Protein AF-A0A961YQV3-F1 (afdb_monomer_lite)

Foldseek 3Di:
DKDKDKAFDPDQCNCVVVVDLVNFFAKIKIWIDDPNHTDDIDTDRTDHGDDDDPPDDPDDQFDADDDPDVVVDDPRRGHPDDDPDDDDDDPDDDDDPVVVVLVVVCVVCVVVVNQQPRADPVRHGDPDDDDDDD

Secondary structure (DSSP, 8-state):
-EEEEEEESS-GGGGGGGT--TTTTEEEEEEEEETTEEEEEEEEEE---S---TT----SSEE-S--S-TTT--SSEE--S----------PPPPPHHHHHHHHHHHHHHHTT-GGGPBPTTS-B---PPPPP-

Sequence (134 aa):
TLVFDFKYDGLGTGTLAYNNFSGLGQGGTGTLTVDGKVVATQKMERTMPMILQWDESFDIGSDTLTGVNDADYMPPFALTAKLDKLTLKVDRPQLGADDIKKLKDAQAAAMDGAAGAATAVDGQPIRVVQPGPQ

Radius of gyration: 22.12 Å; chains: 1; bounding box: 48×35×49 Å

pLDDT: mean 80.98, std 15.85, range [36.03, 98.19]

Structure (mmCIF, N/CA/C/O backbone):
data_AF-A0A961YQV3-F1
#
_entry.id   AF-A0A961YQV3-F1
#
loop_
_atom_site.group_PDB
_atom_site.id
_atom_site.type_symbol
_atom_site.label_atom_id
_atom_site.label_alt_id
_atom_site.label_comp_id
_atom_site.label_asym_id
_atom_site.label_entity_id
_atom_site.label_seq_id
_atom_site.pdbx_PDB_ins_code
_atom_site.Cartn_x
_atom_site.Cartn_y
_atom_site.Cartn_z
_atom_site.occupancy
_atom_site.B_iso_or_equiv
_atom_site.auth_seq_id
_atom_site.auth_comp_id
_atom_site.auth_asym_id
_atom_site.auth_atom_id
_atom_site.pdbx_PDB_model_num
ATOM 1 N N . THR A 1 1 ? -3.540 -7.715 16.649 1.00 86.06 1 THR A N 1
ATOM 2 C CA . THR A 1 1 ? -2.936 -7.960 15.325 1.00 86.06 1 THR A CA 1
ATOM 3 C C . THR A 1 1 ? -3.889 -7.534 14.234 1.00 86.06 1 THR A C 1
ATOM 5 O O . THR A 1 1 ? -5.042 -7.948 14.260 1.00 86.06 1 THR A O 1
ATOM 8 N N . LEU A 1 2 ? -3.412 -6.722 13.292 1.00 89.94 2 LEU A N 1
ATOM 9 C CA . LEU A 1 2 ? -4.138 -6.378 12.069 1.00 89.94 2 LEU A CA 1
ATOM 10 C C . LEU A 1 2 ? -3.622 -7.255 10.925 1.00 89.94 2 LEU A C 1
ATOM 12 O O . LEU A 1 2 ? -2.411 -7.430 10.798 1.00 89.94 2 LEU A O 1
ATOM 16 N N . VAL A 1 3 ? -4.526 -7.802 10.116 1.00 92.88 3 VAL A N 1
ATOM 17 C CA . VAL A 1 3 ? -4.195 -8.536 8.885 1.00 92.88 3 VAL A CA 1
ATOM 18 C C . VAL A 1 3 ? -5.065 -7.991 7.764 1.00 92.88 3 VAL A C 1
ATOM 20 O O . VAL A 1 3 ? -6.282 -7.900 7.923 1.00 92.88 3 VAL A O 1
ATOM 23 N N . PHE A 1 4 ? -4.441 -7.630 6.645 1.00 93.50 4 PHE A N 1
ATOM 24 C CA . PHE A 1 4 ? -5.141 -7.241 5.429 1.00 93.50 4 PHE A CA 1
ATOM 25 C C . PHE A 1 4 ? -4.771 -8.203 4.303 1.00 93.50 4 PHE A C 1
ATOM 27 O O . PHE A 1 4 ? -3.657 -8.161 3.784 1.00 93.50 4 PHE A O 1
ATOM 34 N N . ASP A 1 5 ? -5.713 -9.072 3.946 1.00 95.75 5 ASP A N 1
ATOM 35 C CA . ASP A 1 5 ? -5.562 -10.022 2.849 1.00 95.75 5 ASP A CA 1
ATOM 36 C C . ASP A 1 5 ? -6.182 -9.437 1.584 1.00 95.75 5 ASP A C 1
ATOM 38 O O . ASP A 1 5 ? -7.361 -9.076 1.571 1.00 95.75 5 ASP A O 1
ATOM 42 N N . PHE A 1 6 ? -5.407 -9.372 0.503 1.00 94.94 6 PHE A N 1
ATOM 43 C CA . PHE A 1 6 ? -5.887 -8.884 -0.785 1.00 94.94 6 PHE A CA 1
ATOM 44 C C . PHE A 1 6 ? -5.786 -9.970 -1.855 1.00 94.94 6 PHE A C 1
ATOM 46 O O . PHE A 1 6 ? -4.695 -10.394 -2.237 1.00 94.94 6 PHE A O 1
ATOM 53 N N . LYS A 1 7 ? -6.938 -10.407 -2.371 1.00 95.94 7 LYS A N 1
ATOM 54 C CA . LYS A 1 7 ? -7.018 -11.332 -3.503 1.00 95.94 7 LYS A CA 1
ATOM 55 C C . LYS A 1 7 ? -7.152 -10.539 -4.800 1.00 95.94 7 LYS A C 1
ATOM 57 O O . LYS A 1 7 ? -8.236 -10.045 -5.103 1.00 95.94 7 LYS A O 1
ATOM 62 N N . TYR A 1 8 ? -6.055 -10.446 -5.544 1.00 94.81 8 TYR A N 1
ATOM 63 C CA . TYR A 1 8 ? -5.990 -9.790 -6.851 1.00 94.81 8 TYR A CA 1
ATOM 64 C C . TYR A 1 8 ? -6.756 -10.581 -7.922 1.00 94.81 8 TYR A C 1
ATOM 66 O O . TYR A 1 8 ? -6.713 -11.815 -7.932 1.00 94.81 8 TYR A O 1
ATOM 74 N N . ASP A 1 9 ? -7.425 -9.885 -8.837 1.00 95.00 9 ASP A N 1
ATOM 75 C CA . ASP A 1 9 ? -8.059 -10.507 -9.995 1.00 95.00 9 ASP A CA 1
ATOM 76 C C . ASP A 1 9 ? -7.062 -10.641 -11.154 1.00 95.00 9 ASP A C 1
ATOM 78 O O . ASP A 1 9 ? -6.494 -9.667 -11.645 1.00 95.00 9 ASP A O 1
ATOM 82 N N . GLY A 1 10 ? -6.876 -11.861 -11.653 1.00 91.94 10 GLY A N 1
ATOM 83 C CA . GLY A 1 10 ? -5.988 -12.120 -12.786 1.00 91.94 10 GLY A CA 1
ATOM 84 C C . GLY A 1 10 ? -4.513 -12.237 -12.394 1.00 91.94 10 GLY A C 1
ATOM 85 O O . GLY A 1 10 ? -4.173 -12.552 -11.258 1.00 91.94 10 GLY A O 1
ATOM 86 N N . LEU A 1 11 ? -3.628 -12.063 -13.379 1.00 93.00 11 LEU A N 1
ATOM 87 C CA . LEU A 1 11 ? -2.200 -12.392 -13.251 1.00 93.00 11 LEU A CA 1
ATOM 88 C C . LEU A 1 11 ? -1.317 -11.211 -12.817 1.00 93.00 11 LEU A C 1
ATOM 90 O O . LEU A 1 11 ? -0.111 -11.395 -12.648 1.00 93.00 11 LEU A O 1
ATOM 94 N N . GLY A 1 12 ? -1.880 -10.010 -12.651 1.00 91.25 12 GLY A N 1
ATOM 95 C CA . GLY A 1 12 ? -1.124 -8.825 -12.241 1.00 91.25 12 GLY A CA 1
ATOM 96 C C . GLY A 1 12 ? 0.062 -8.540 -13.165 1.00 91.25 12 GLY A C 1
ATOM 97 O O . GLY A 1 12 ? -0.034 -8.634 -14.390 1.00 91.25 12 GLY A O 1
ATOM 98 N N . THR A 1 13 ? 1.221 -8.268 -12.567 1.00 90.56 13 THR A N 1
ATOM 99 C CA . THR A 1 13 ? 2.493 -8.064 -13.281 1.00 90.56 13 THR A CA 1
ATOM 100 C C . THR A 1 13 ? 2.972 -9.295 -14.053 1.00 90.56 13 THR A C 1
ATOM 102 O O . THR A 1 13 ? 3.807 -9.159 -14.944 1.00 90.56 13 THR A O 1
ATOM 105 N N . GLY A 1 14 ? 2.420 -10.485 -13.793 1.00 89.94 14 GLY A N 1
ATOM 106 C CA . GLY A 1 14 ? 2.737 -11.704 -14.537 1.00 89.94 14 GLY A CA 1
ATOM 107 C C . GLY A 1 14 ? 2.410 -11.610 -16.030 1.00 89.94 14 GLY A C 1
ATOM 108 O O . GLY A 1 14 ? 3.057 -12.273 -16.838 1.00 89.94 14 GLY A O 1
ATOM 109 N N . THR A 1 15 ? 1.472 -10.743 -16.438 1.00 92.50 15 THR A N 1
ATOM 110 C CA . THR A 1 15 ? 1.178 -10.533 -17.867 1.00 92.50 15 THR A CA 1
ATOM 111 C C . THR A 1 15 ? 2.317 -9.830 -18.612 1.00 92.50 15 THR A C 1
ATOM 113 O O . THR A 1 15 ? 2.432 -9.984 -19.830 1.00 92.50 15 THR A O 1
ATOM 116 N N . LEU A 1 16 ? 3.204 -9.119 -17.902 1.00 91.31 16 LEU A N 1
ATOM 117 C CA . LEU A 1 16 ? 4.334 -8.400 -18.501 1.00 91.31 16 LEU A CA 1
ATOM 118 C C . LEU A 1 16 ? 5.357 -9.342 -19.141 1.00 91.31 16 LEU A C 1
ATOM 120 O O . LEU A 1 16 ? 5.965 -8.979 -20.144 1.00 91.31 16 LEU A O 1
ATOM 124 N N . ALA A 1 17 ? 5.480 -10.578 -18.643 1.00 92.88 17 ALA A N 1
ATOM 125 C CA . ALA A 1 17 ? 6.314 -11.611 -19.263 1.00 92.88 17 ALA A CA 1
ATOM 126 C C . ALA A 1 17 ? 5.885 -11.944 -20.708 1.00 92.88 17 ALA A C 1
ATOM 128 O O . ALA A 1 17 ? 6.670 -12.490 -21.479 1.00 92.88 17 ALA A O 1
ATOM 129 N N . TYR A 1 18 ? 4.652 -11.589 -21.081 1.00 93.69 18 TYR A N 1
ATOM 130 C CA . TYR A 1 18 ? 4.063 -11.818 -22.398 1.00 93.69 18 TYR A CA 1
ATOM 131 C C . TYR A 1 18 ? 3.866 -10.521 -23.198 1.00 93.69 18 TYR A C 1
ATOM 133 O O . TYR A 1 18 ? 3.056 -10.499 -24.121 1.00 93.69 18 TYR A O 1
ATOM 141 N N . ASN A 1 19 ? 4.562 -9.431 -22.841 1.00 90.69 19 ASN A N 1
ATOM 142 C CA . ASN A 1 19 ? 4.361 -8.094 -23.423 1.00 90.69 19 ASN A CA 1
ATOM 143 C C . ASN A 1 19 ? 2.892 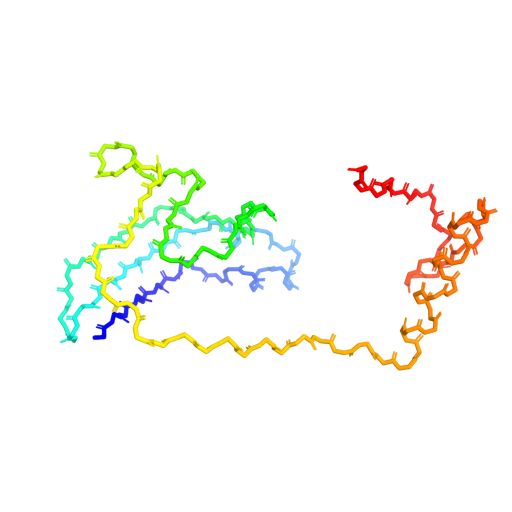-7.626 -23.377 1.00 90.69 19 ASN A C 1
ATOM 145 O O . ASN A 1 19 ? 2.422 -6.918 -24.267 1.00 90.69 19 ASN A O 1
ATOM 149 N N . ASN A 1 20 ? 2.153 -8.033 -22.342 1.00 88.00 20 ASN A N 1
ATOM 150 C CA . ASN A 1 20 ? 0.747 -7.702 -22.170 1.00 88.00 20 ASN A CA 1
ATOM 151 C C . ASN A 1 20 ? 0.540 -6.916 -20.867 1.00 88.00 20 ASN A C 1
ATOM 153 O O . ASN A 1 20 ? 0.876 -7.385 -19.782 1.00 88.00 20 ASN A O 1
ATOM 157 N N . PHE A 1 21 ? -0.059 -5.732 -20.965 1.00 91.56 21 PHE A N 1
ATOM 158 C CA . PHE A 1 21 ? -0.329 -4.849 -19.825 1.00 91.56 21 PHE A CA 1
ATOM 159 C C . PHE A 1 21 ? -1.726 -5.042 -19.219 1.00 91.56 21 PHE A C 1
ATOM 161 O O . PHE A 1 21 ? -2.046 -4.407 -18.219 1.00 91.56 21 PHE A O 1
ATOM 168 N N . SER A 1 22 ? -2.559 -5.924 -19.783 1.00 93.38 22 SER A N 1
ATOM 169 C CA . SER A 1 22 ? -3.955 -6.098 -19.361 1.00 93.38 22 SER A CA 1
ATOM 170 C C . SER A 1 22 ? -4.112 -6.573 -17.916 1.00 93.38 22 SER A C 1
ATOM 172 O O . SER A 1 22 ? -5.190 -6.427 -17.351 1.00 93.38 22 SER A O 1
ATOM 174 N N . GLY A 1 23 ? -3.075 -7.176 -17.327 1.00 91.94 23 GLY A N 1
ATOM 175 C CA . GLY A 1 23 ? -3.088 -7.624 -15.938 1.00 91.94 23 GLY A CA 1
ATOM 176 C C . GLY A 1 23 ? -2.890 -6.505 -14.918 1.00 91.94 23 GLY A C 1
ATOM 177 O O . GLY A 1 23 ? -3.180 -6.723 -13.750 1.00 91.94 23 GLY A O 1
ATOM 178 N N . LEU A 1 24 ? -2.417 -5.324 -15.325 1.00 93.50 24 LEU A N 1
ATOM 179 C CA . LEU A 1 24 ? -2.151 -4.222 -14.402 1.00 93.50 24 LEU A CA 1
ATOM 180 C C . LEU A 1 24 ? -3.434 -3.464 -14.049 1.00 93.50 24 LEU A C 1
ATOM 182 O O . LEU A 1 24 ? -4.263 -3.186 -14.913 1.00 93.50 24 LEU A O 1
ATOM 186 N N . GLY A 1 25 ? -3.575 -3.072 -12.781 1.00 91.94 25 GLY A N 1
ATOM 187 C CA . GLY A 1 25 ? -4.704 -2.262 -12.302 1.00 91.94 25 GLY A CA 1
ATOM 188 C C . GLY A 1 25 ? -6.062 -2.975 -12.282 1.00 91.94 25 GLY A C 1
ATOM 189 O O . GLY A 1 25 ? -7.085 -2.322 -12.066 1.00 91.94 25 GLY A O 1
ATOM 190 N N . GLN A 1 26 ? -6.086 -4.292 -12.509 1.00 94.69 26 GLN A N 1
ATOM 191 C CA . GLN A 1 26 ? -7.267 -5.130 -12.306 1.00 94.69 26 GLN A CA 1
ATOM 192 C C . GLN A 1 26 ? -7.753 -5.045 -10.859 1.00 94.69 26 GLN A C 1
ATOM 194 O O . GLN A 1 26 ? -7.003 -4.678 -9.957 1.00 94.69 26 GLN A O 1
ATOM 199 N N . GLY A 1 27 ? -9.030 -5.350 -10.658 1.00 96.50 27 GLY A N 1
ATOM 200 C CA . GLY A 1 27 ? -9.660 -5.324 -9.348 1.00 96.50 27 GLY A CA 1
ATOM 201 C C . GLY A 1 27 ? -9.149 -6.401 -8.394 1.00 96.50 27 GLY A C 1
ATOM 202 O O . GLY A 1 27 ? -8.195 -7.139 -8.645 1.00 96.50 27 GLY A O 1
ATOM 203 N N . GLY A 1 28 ? -9.818 -6.497 -7.256 1.00 96.50 28 GLY A N 1
ATOM 204 C CA . GLY A 1 28 ? -9.568 -7.540 -6.277 1.00 96.50 28 GLY A CA 1
ATOM 205 C C . GLY A 1 28 ? -10.471 -7.397 -5.066 1.00 96.50 28 GLY A C 1
ATOM 206 O O . GLY A 1 28 ? -11.246 -6.447 -4.951 1.00 96.50 28 GLY A O 1
ATOM 207 N N . THR A 1 29 ? -10.396 -8.363 -4.161 1.00 98.19 29 THR A N 1
ATOM 208 C CA . THR A 1 29 ? -11.166 -8.346 -2.914 1.00 98.19 29 THR A CA 1
ATOM 209 C C . THR A 1 29 ? -10.218 -8.238 -1.732 1.00 98.19 29 THR A C 1
ATOM 211 O O . THR A 1 29 ? -9.391 -9.126 -1.522 1.00 98.19 29 THR A O 1
ATOM 214 N N . GLY A 1 30 ? -10.360 -7.163 -0.956 1.00 96.88 30 GLY A N 1
ATOM 215 C CA . GLY A 1 30 ? -9.641 -6.952 0.298 1.00 96.88 30 GLY A CA 1
ATOM 216 C C . GLY A 1 30 ? -10.461 -7.420 1.497 1.00 96.88 30 GLY A C 1
ATOM 217 O O . GLY A 1 30 ? -11.674 -7.206 1.534 1.00 96.88 30 GLY A O 1
ATOM 218 N N . THR A 1 31 ? -9.814 -8.045 2.478 1.00 97.88 31 THR A N 1
ATOM 219 C CA . THR A 1 31 ? -10.411 -8.422 3.767 1.00 97.88 31 THR A CA 1
ATOM 220 C C . THR A 1 31 ? -9.536 -7.927 4.909 1.00 97.88 31 THR A C 1
ATOM 222 O O . THR A 1 31 ? -8.365 -8.285 4.995 1.00 97.88 31 THR A O 1
ATOM 225 N N . LEU A 1 32 ? -10.118 -7.119 5.797 1.00 96.94 32 LEU A N 1
ATOM 226 C CA . LEU A 1 32 ? -9.475 -6.636 7.012 1.00 96.94 32 LEU A CA 1
ATOM 227 C C . LEU A 1 32 ? -9.906 -7.487 8.209 1.00 96.94 32 LEU A C 1
ATOM 229 O O . LEU A 1 32 ? -11.099 -7.660 8.476 1.00 96.94 32 LEU A O 1
ATOM 233 N N . THR A 1 33 ? -8.917 -7.961 8.959 1.00 97.12 33 THR A N 1
ATOM 234 C CA . THR A 1 33 ? -9.086 -8.756 10.175 1.00 97.12 33 THR A CA 1
ATOM 235 C C . THR A 1 33 ? -8.411 -8.058 11.352 1.00 97.12 33 THR A C 1
ATOM 237 O O . THR A 1 33 ? -7.247 -7.665 11.268 1.00 97.12 33 THR A O 1
ATOM 240 N N . VAL A 1 34 ? -9.131 -7.949 12.469 1.00 95.62 34 VAL A N 1
ATOM 241 C CA . VAL A 1 34 ? -8.645 -7.410 13.744 1.00 95.62 34 VAL A CA 1
ATOM 242 C C . VAL A 1 34 ? -8.705 -8.523 14.780 1.00 95.62 34 VAL A C 1
ATOM 244 O O . VAL A 1 34 ? -9.768 -9.086 15.027 1.00 95.62 34 VAL A O 1
ATOM 247 N N . ASP A 1 35 ? -7.554 -8.873 15.350 1.00 95.25 35 ASP A N 1
ATOM 248 C CA . ASP A 1 35 ? -7.427 -9.895 16.400 1.00 95.25 35 ASP A CA 1
ATOM 249 C C . ASP A 1 35 ? -8.081 -11.236 16.027 1.00 95.25 35 ASP A C 1
ATOM 251 O O . ASP A 1 35 ? -8.752 -11.886 16.825 1.00 95.25 35 ASP A O 1
ATOM 255 N N . GLY A 1 36 ? -7.889 -11.648 14.770 1.00 96.31 36 GLY A N 1
ATOM 256 C CA . GLY A 1 36 ? -8.429 -12.896 14.227 1.00 96.31 36 GLY A CA 1
ATOM 257 C C . GLY A 1 36 ? -9.897 -12.828 13.791 1.00 96.31 36 GLY A C 1
ATOM 258 O O . GLY A 1 36 ? -10.410 -13.812 13.263 1.00 96.31 36 GLY A O 1
ATOM 259 N N . LYS A 1 37 ? -10.575 -11.685 13.952 1.00 97.69 37 LYS A N 1
ATOM 260 C CA . LYS A 1 37 ? -11.955 -11.478 13.500 1.00 97.69 37 LYS A CA 1
ATOM 261 C C . LYS A 1 37 ? -12.013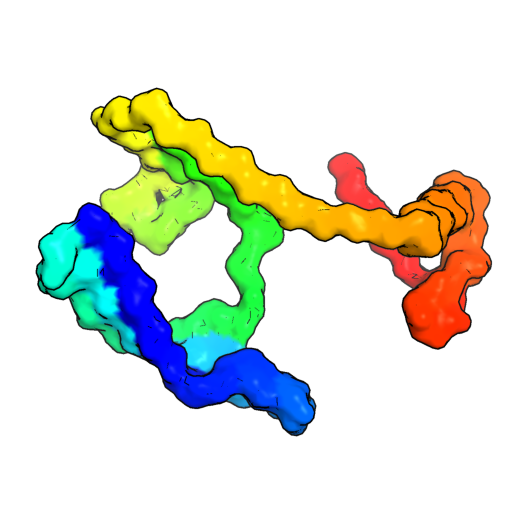 -10.603 12.250 1.00 97.69 37 LYS A C 1
ATOM 263 O O . LYS A 1 37 ? -11.505 -9.486 12.252 1.00 97.69 37 LYS A O 1
ATOM 268 N N . VAL A 1 38 ? -12.692 -11.079 11.207 1.00 98.00 38 VAL A N 1
ATOM 269 C CA . VAL A 1 38 ? -12.987 -10.274 10.011 1.00 98.00 38 VAL A CA 1
ATOM 270 C C . VAL A 1 38 ? -13.912 -9.118 10.392 1.00 98.00 38 VAL A C 1
ATOM 272 O O . VAL A 1 38 ? -14.985 -9.341 10.958 1.00 98.00 38 VAL A O 1
ATOM 275 N N . VAL A 1 39 ? -13.494 -7.890 10.087 1.00 97.81 39 VAL A N 1
ATOM 276 C CA . VAL A 1 39 ? -14.262 -6.665 10.371 1.00 97.81 39 VAL A CA 1
ATOM 277 C C . VAL A 1 39 ? -14.792 -5.992 9.109 1.00 97.81 39 VAL A C 1
ATOM 279 O O . VAL A 1 39 ? -15.810 -5.311 9.178 1.00 97.81 39 VAL A O 1
ATOM 282 N N . ALA A 1 40 ? -14.146 -6.203 7.960 1.00 97.69 40 ALA A N 1
ATOM 283 C CA . ALA A 1 40 ? -14.605 -5.688 6.676 1.00 97.69 40 ALA A CA 1
ATOM 284 C C . ALA A 1 40 ? -14.097 -6.559 5.522 1.00 97.69 40 ALA A C 1
ATOM 286 O O . ALA A 1 40 ? -12.952 -7.011 5.534 1.00 97.69 40 ALA A O 1
ATOM 287 N N . THR A 1 41 ? -14.933 -6.735 4.501 1.00 98.06 41 THR A N 1
ATOM 288 C CA . THR A 1 41 ? -14.554 -7.327 3.214 1.00 98.06 41 THR A CA 1
ATOM 289 C C . THR A 1 41 ? -15.151 -6.474 2.110 1.00 98.06 41 THR A C 1
ATOM 291 O O . THR A 1 41 ? -16.351 -6.203 2.126 1.00 98.06 41 THR A O 1
ATOM 294 N N . GLN A 1 42 ? -14.331 -6.065 1.144 1.00 97.44 42 GLN A N 1
ATOM 295 C CA . GLN A 1 42 ? -14.780 -5.194 0.066 1.00 97.44 42 GLN A CA 1
ATOM 296 C C . GLN A 1 42 ? -14.178 -5.591 -1.277 1.00 97.44 42 GLN A C 1
ATOM 298 O O . GLN A 1 42 ? -12.978 -5.856 -1.395 1.00 97.44 42 GLN A O 1
ATOM 303 N N . LYS A 1 43 ? -15.039 -5.615 -2.299 1.00 97.50 43 LYS A N 1
ATOM 304 C CA . LYS A 1 43 ? -14.627 -5.709 -3.695 1.00 97.50 43 LYS A CA 1
ATOM 305 C C . LYS A 1 43 ? -14.213 -4.325 -4.181 1.00 97.50 43 LYS A C 1
ATOM 307 O O . LYS A 1 43 ? -14.957 -3.362 -4.021 1.00 97.50 43 LYS A O 1
ATOM 312 N N . MET A 1 44 ? -13.036 -4.253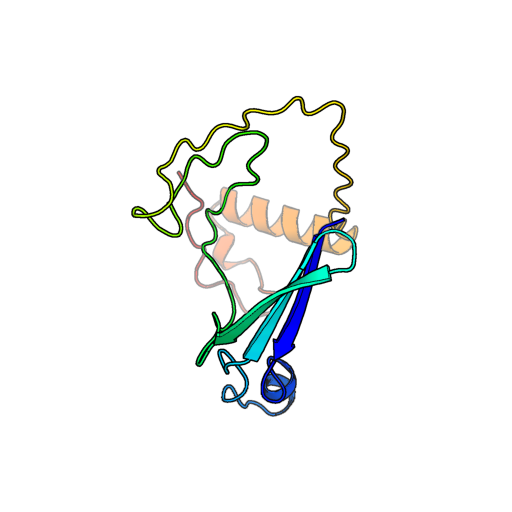 -4.783 1.00 95.75 44 MET A N 1
ATOM 313 C CA . MET A 1 44 ? -12.541 -3.090 -5.502 1.00 95.75 44 MET A CA 1
ATOM 314 C C . MET A 1 44 ? -12.517 -3.436 -6.985 1.00 95.75 44 MET A C 1
ATOM 316 O O . MET A 1 44 ? -11.898 -4.423 -7.382 1.00 95.75 44 MET A O 1
ATOM 320 N N . GLU A 1 45 ? -13.193 -2.631 -7.800 1.00 95.56 45 GLU A N 1
ATOM 321 C CA . GLU A 1 45 ? -13.286 -2.869 -9.247 1.00 95.56 45 GLU A CA 1
ATOM 322 C C . GLU A 1 45 ? -11.941 -2.686 -9.955 1.00 95.56 45 GLU A C 1
ATOM 324 O O . GLU A 1 45 ? -11.676 -3.322 -10.971 1.00 95.56 45 GLU A O 1
ATOM 329 N N . ARG A 1 46 ? -11.076 -1.816 -9.423 1.00 93.12 46 ARG A N 1
ATOM 330 C CA . ARG A 1 46 ? -9.746 -1.531 -9.967 1.00 93.12 46 ARG A CA 1
ATOM 331 C C . ARG A 1 46 ? -8.756 -1.263 -8.847 1.00 93.12 46 ARG A C 1
ATOM 333 O O . ARG A 1 46 ? -9.139 -0.756 -7.793 1.00 93.12 46 ARG A O 1
ATOM 340 N N . THR A 1 47 ? -7.487 -1.548 -9.109 1.00 90.56 47 THR A N 1
ATOM 341 C CA . THR A 1 47 ? -6.372 -1.147 -8.247 1.00 90.56 47 THR A CA 1
ATOM 342 C C . THR A 1 47 ? -5.518 -0.081 -8.919 1.00 90.56 47 THR A C 1
ATOM 344 O O . THR A 1 47 ? -5.614 0.175 -10.122 1.00 90.56 47 THR A O 1
ATOM 347 N N . MET A 1 48 ? -4.614 0.509 -8.139 1.00 85.50 48 MET A N 1
ATOM 348 C CA . MET A 1 48 ? -3.497 1.272 -8.685 1.00 85.50 48 MET A CA 1
ATOM 349 C C . MET A 1 48 ? -2.572 0.318 -9.468 1.00 85.50 48 MET A C 1
ATOM 351 O O . MET A 1 48 ? -2.216 -0.738 -8.941 1.00 85.50 48 MET A O 1
ATOM 355 N N . PRO A 1 49 ? -2.213 0.623 -10.728 1.00 77.50 49 PRO A N 1
ATOM 356 C CA . PRO A 1 49 ? -1.569 -0.354 -11.605 1.00 77.50 49 PRO A CA 1
ATOM 357 C C . PRO A 1 49 ? -0.074 -0.573 -11.349 1.00 77.50 49 PRO A C 1
ATOM 359 O O . PRO A 1 49 ? 0.410 -1.655 -11.670 1.00 77.50 49 PRO A O 1
ATOM 362 N N . MET A 1 50 ? 0.670 0.411 -10.825 1.00 73.06 50 MET A N 1
ATOM 363 C CA . MET A 1 50 ? 2.133 0.288 -10.684 1.00 73.06 50 MET A CA 1
ATOM 364 C C . MET A 1 50 ? 2.732 1.059 -9.504 1.00 73.06 50 MET A C 1
ATOM 366 O O . MET A 1 50 ? 3.508 0.486 -8.749 1.00 73.06 50 MET A O 1
ATOM 370 N N . ILE A 1 51 ? 2.411 2.343 -9.344 1.00 66.31 51 ILE A N 1
ATOM 371 C CA . ILE A 1 51 ? 3.065 3.208 -8.355 1.00 66.31 51 ILE A CA 1
ATOM 372 C C . ILE A 1 51 ? 2.052 4.200 -7.766 1.00 66.31 51 ILE A C 1
ATOM 374 O O . ILE A 1 51 ? 1.280 4.814 -8.504 1.00 66.31 51 ILE A O 1
ATOM 378 N N . LEU A 1 52 ? 2.053 4.308 -6.434 1.00 64.06 52 LEU A N 1
ATOM 379 C CA . LEU A 1 52 ? 1.492 5.423 -5.660 1.00 64.06 52 LEU A CA 1
ATOM 380 C C . LEU A 1 52 ? 2.582 6.498 -5.518 1.00 64.06 52 LEU A C 1
ATOM 382 O O . LEU A 1 52 ? 3.755 6.163 -5.652 1.00 64.06 52 LEU A O 1
ATOM 386 N N . GLN A 1 53 ? 2.215 7.771 -5.365 1.00 58.25 53 GLN A N 1
ATOM 387 C CA . GLN A 1 53 ? 3.111 8.899 -5.645 1.00 58.25 53 GLN A CA 1
ATOM 388 C C . GLN A 1 53 ? 4.535 8.752 -5.069 1.00 58.25 53 GLN A C 1
ATOM 390 O O . GLN A 1 53 ? 4.752 8.270 -3.962 1.00 58.25 53 GLN A O 1
ATOM 395 N N . TRP A 1 54 ? 5.523 9.219 -5.837 1.00 57.09 54 TRP A N 1
ATOM 396 C CA . TRP A 1 54 ? 6.944 9.146 -5.472 1.00 57.09 54 TRP A CA 1
ATOM 397 C C . TRP A 1 54 ? 7.303 9.988 -4.231 1.00 57.09 54 TRP A C 1
ATOM 399 O O . TRP A 1 54 ? 8.412 9.864 -3.713 1.00 57.09 54 TRP A O 1
ATOM 409 N N . ASP A 1 55 ? 6.382 10.850 -3.794 1.00 55.91 55 ASP A N 1
ATOM 410 C CA . ASP A 1 55 ? 6.491 11.779 -2.671 1.00 55.91 55 ASP A CA 1
ATOM 411 C C . ASP A 1 55 ? 5.770 11.295 -1.398 1.00 55.91 55 ASP A C 1
ATOM 413 O O . ASP A 1 55 ? 5.666 12.064 -0.444 1.00 55.91 55 ASP A O 1
ATOM 417 N N . GLU A 1 56 ? 5.318 10.035 -1.341 1.00 63.75 56 GLU A N 1
ATOM 418 C CA . GLU A 1 56 ? 4.730 9.479 -0.118 1.00 63.75 56 GLU A CA 1
ATOM 419 C C . GLU A 1 56 ? 5.797 9.355 0.988 1.00 63.75 56 GLU A C 1
ATOM 421 O O . GLU A 1 56 ? 6.810 8.657 0.849 1.00 63.75 56 GLU A O 1
ATOM 426 N N . SER A 1 57 ? 5.598 10.094 2.084 1.00 67.94 57 SER A N 1
ATOM 427 C CA . SER A 1 57 ? 6.504 10.121 3.230 1.00 67.94 57 SER A CA 1
ATOM 428 C C . SER A 1 57 ? 6.346 8.877 4.107 1.00 67.94 57 SER A C 1
ATOM 430 O O . SER A 1 57 ? 5.288 8.258 4.195 1.00 67.94 57 SER A O 1
ATOM 432 N N . PHE A 1 58 ? 7.424 8.489 4.797 1.00 75.81 58 PHE A N 1
ATOM 433 C CA . PHE A 1 58 ? 7.349 7.479 5.854 1.00 75.81 58 PHE A CA 1
ATOM 434 C C . PHE A 1 58 ? 6.954 8.156 7.173 1.00 75.81 58 PHE A C 1
ATOM 436 O O . PHE A 1 58 ? 7.812 8.565 7.960 1.00 75.81 58 PHE A O 1
ATOM 443 N N . ASP A 1 59 ? 5.651 8.293 7.385 1.00 79.50 59 ASP A N 1
ATOM 444 C CA . ASP A 1 59 ? 5.077 9.017 8.514 1.00 79.50 59 ASP A CA 1
ATOM 445 C C . ASP A 1 59 ? 5.087 8.186 9.813 1.00 79.50 59 ASP A C 1
ATOM 447 O O 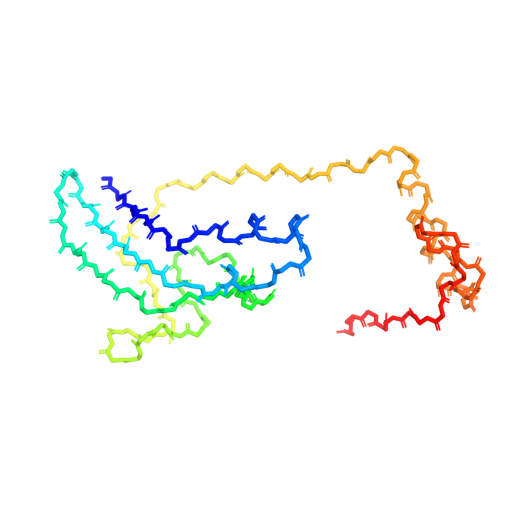. ASP A 1 59 ? 4.644 7.036 9.863 1.00 79.50 59 ASP A O 1
ATOM 451 N N . ILE A 1 60 ? 5.600 8.771 10.904 1.00 86.62 60 ILE A N 1
ATOM 452 C CA . ILE A 1 60 ? 5.610 8.158 12.242 1.00 86.62 60 ILE A CA 1
ATOM 453 C C . ILE A 1 60 ? 4.866 9.078 13.206 1.00 86.62 60 ILE A C 1
ATOM 455 O O . ILE A 1 60 ? 5.341 10.160 13.539 1.00 86.62 60 ILE A O 1
ATOM 459 N N . GLY A 1 61 ? 3.722 8.621 13.712 1.00 86.56 61 GLY A N 1
ATOM 460 C CA . GLY A 1 61 ? 2.972 9.334 14.750 1.00 86.56 61 GLY A CA 1
ATOM 461 C C . GLY A 1 61 ? 2.097 10.490 14.253 1.00 86.56 61 GLY A C 1
ATOM 462 O O . GLY A 1 61 ? 1.395 11.084 15.065 1.00 86.56 61 GLY A O 1
ATOM 463 N N . SER A 1 62 ? 2.096 10.795 12.956 1.00 88.31 62 SER A N 1
ATOM 464 C CA . SER A 1 62 ? 1.124 11.681 12.310 1.00 88.31 62 SER A CA 1
ATOM 465 C C . SER A 1 62 ? 1.140 11.444 10.809 1.00 88.31 62 SER A C 1
ATOM 467 O O . SER A 1 62 ? 2.224 11.451 10.244 1.00 88.31 62 SER A O 1
ATOM 469 N N . ASP A 1 63 ? -0.026 11.322 10.183 1.00 84.81 63 ASP A N 1
ATOM 470 C CA . ASP A 1 63 ? -0.164 11.488 8.728 1.00 84.81 63 ASP A CA 1
ATOM 471 C C . ASP A 1 63 ? -0.250 12.990 8.432 1.00 84.81 63 ASP A C 1
ATOM 473 O O . ASP A 1 63 ? -1.071 13.678 9.043 1.00 84.81 63 ASP A O 1
ATOM 477 N N . THR A 1 64 ? 0.643 13.527 7.601 1.00 81.25 64 THR A N 1
ATOM 478 C CA . THR A 1 64 ? 0.737 14.981 7.347 1.00 81.25 64 THR A CA 1
ATOM 479 C C . THR A 1 64 ? 0.457 15.391 5.905 1.00 81.25 64 THR A C 1
ATOM 481 O O . THR A 1 64 ? 0.370 16.592 5.637 1.00 81.25 64 THR A O 1
ATOM 484 N N . LEU A 1 65 ? 0.320 14.427 4.992 1.00 77.19 65 LEU A N 1
ATOM 485 C CA . LEU A 1 65 ? 0.190 14.688 3.560 1.00 77.19 65 LEU A CA 1
ATOM 486 C C . LEU A 1 65 ? -1.279 14.693 3.123 1.00 77.19 65 LEU A C 1
ATOM 488 O O . LEU A 1 65 ? -2.072 15.478 3.637 1.00 77.19 65 LEU A O 1
ATOM 492 N N . THR A 1 66 ? -1.640 13.906 2.110 1.00 79.88 66 THR A N 1
ATOM 493 C CA . THR A 1 66 ? -2.974 13.947 1.502 1.00 79.88 66 THR A CA 1
ATOM 494 C C . THR A 1 66 ? -3.889 12.968 2.219 1.00 79.88 66 THR A C 1
ATOM 496 O O . THR A 1 66 ? -3.588 11.779 2.287 1.00 79.88 66 THR A O 1
ATOM 499 N N . GLY A 1 67 ? -5.023 13.457 2.725 1.00 76.25 67 GLY A N 1
ATOM 500 C CA . GLY A 1 67 ? -6.022 12.608 3.365 1.00 76.25 67 GLY A CA 1
ATOM 501 C C . GLY A 1 67 ? -6.607 11.592 2.383 1.00 76.25 67 GLY A C 1
ATOM 502 O O . GLY A 1 67 ? -6.860 11.904 1.220 1.00 76.25 67 GLY A O 1
ATOM 503 N N . VAL A 1 68 ? -6.851 10.366 2.849 1.00 80.12 68 VAL A N 1
ATOM 504 C CA . VAL A 1 68 ? -7.518 9.331 2.038 1.00 80.12 68 VAL A CA 1
ATOM 505 C C . VAL A 1 68 ? -9.013 9.625 1.893 1.00 80.12 68 VAL A C 1
ATOM 507 O O . VAL A 1 68 ? -9.606 9.375 0.844 1.00 80.12 68 VAL A O 1
ATOM 510 N N . ASN A 1 69 ? -9.635 10.139 2.954 1.00 82.69 69 ASN A N 1
ATOM 511 C CA . ASN A 1 69 ? -11.045 10.491 2.970 1.00 82.69 69 ASN A CA 1
ATOM 512 C C . ASN A 1 69 ? -11.293 11.658 3.929 1.00 82.69 69 ASN A C 1
ATOM 514 O O . ASN A 1 69 ? -11.428 11.454 5.136 1.00 82.69 69 ASN A O 1
ATOM 518 N N . ASP A 1 70 ? -11.443 12.853 3.366 1.00 86.31 70 ASP A N 1
ATOM 519 C CA . ASP A 1 70 ? -11.685 14.087 4.122 1.00 86.31 70 ASP A CA 1
ATOM 520 C C . ASP A 1 70 ? -12.977 14.054 4.961 1.00 86.31 70 ASP A C 1
ATOM 522 O O . ASP A 1 70 ? -13.138 14.849 5.885 1.00 86.31 70 ASP A O 1
ATOM 526 N N . ALA A 1 71 ? -13.915 13.146 4.659 1.00 88.81 71 ALA A N 1
ATOM 527 C CA . ALA A 1 71 ? -15.133 12.970 5.451 1.00 88.81 71 ALA A CA 1
ATOM 528 C C . ALA A 1 71 ? -14.924 12.131 6.726 1.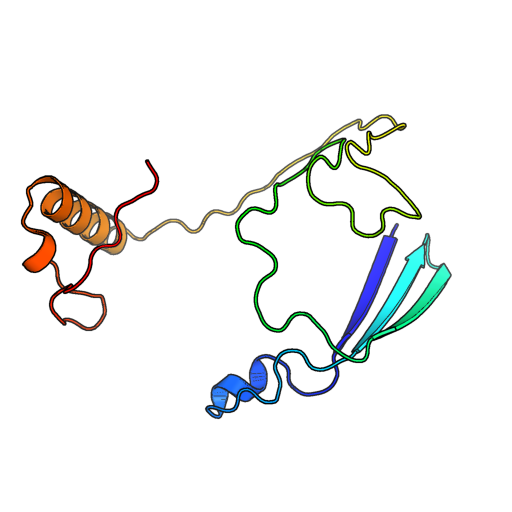00 88.81 71 ALA A C 1
ATOM 530 O O . ALA A 1 71 ? -15.794 12.132 7.595 1.00 88.81 71 ALA A O 1
ATOM 531 N N . ASP A 1 72 ? -13.814 11.398 6.823 1.00 86.25 72 ASP A N 1
ATOM 532 C CA . ASP A 1 72 ? -13.477 10.529 7.957 1.00 86.25 72 ASP A CA 1
ATOM 533 C C . ASP A 1 72 ? -12.375 11.151 8.823 1.00 86.25 72 ASP A C 1
ATOM 535 O O . ASP A 1 72 ? -12.502 11.233 10.046 1.00 86.25 72 ASP A O 1
ATOM 539 N N . TYR A 1 73 ? -11.317 11.670 8.192 1.00 86.56 73 TYR A N 1
ATOM 540 C CA . TYR A 1 73 ? -10.220 12.330 8.893 1.00 86.56 73 TYR A CA 1
ATOM 541 C C . TYR A 1 73 ? -9.581 13.444 8.061 1.00 86.56 73 TYR A C 1
ATOM 543 O O . TYR A 1 73 ? -9.698 13.470 6.840 1.00 86.56 73 TYR A O 1
ATOM 551 N N . MET A 1 74 ? -8.868 14.354 8.728 1.00 89.06 74 MET A N 1
ATOM 552 C CA . MET A 1 74 ? -8.100 15.411 8.069 1.00 89.06 74 MET A CA 1
ATOM 553 C C . MET A 1 74 ? -6.640 15.396 8.543 1.00 89.06 74 MET A C 1
ATOM 555 O O . MET A 1 74 ? -6.402 15.281 9.750 1.00 89.06 74 MET A O 1
ATOM 559 N N . PRO A 1 75 ? -5.666 15.552 7.632 1.00 88.75 75 PRO A N 1
ATOM 560 C CA . PRO A 1 75 ? -4.283 15.841 7.993 1.00 88.75 75 PRO A CA 1
ATOM 561 C C . PRO A 1 75 ? -4.136 17.227 8.663 1.00 88.75 75 PRO A C 1
ATOM 563 O O . PRO A 1 75 ? -4.828 18.172 8.272 1.00 88.75 75 PRO A O 1
ATOM 566 N N . PRO A 1 76 ? -3.223 17.398 9.641 1.00 90.00 76 PRO A N 1
ATOM 567 C CA . PRO A 1 76 ? -2.384 16.360 10.227 1.00 90.00 76 PRO A CA 1
ATOM 568 C C . PRO A 1 76 ? -3.173 15.448 11.183 1.00 90.00 76 PRO A C 1
ATOM 570 O O . PRO A 1 76 ? -3.807 15.915 12.131 1.00 90.00 76 PRO A O 1
ATOM 573 N N . PHE A 1 77 ? -3.094 14.136 10.968 1.00 88.94 77 PHE A N 1
ATOM 574 C CA . PHE A 1 77 ? -3.809 13.135 11.756 1.00 88.94 77 PHE A CA 1
ATOM 575 C C . PHE A 1 77 ? -2.883 12.504 12.799 1.00 88.94 77 PHE A C 1
ATOM 577 O O . PHE A 1 77 ? -2.246 11.475 12.565 1.00 88.94 77 PHE A O 1
ATOM 584 N N . ALA A 1 78 ? -2.765 13.171 13.949 1.00 92.06 78 ALA A N 1
ATOM 585 C CA . ALA A 1 78 ? -1.820 12.802 14.999 1.00 92.06 78 ALA A CA 1
ATOM 586 C C . ALA A 1 78 ? -2.216 11.518 15.751 1.00 92.06 78 ALA A C 1
ATOM 588 O O . ALA A 1 78 ? -3.373 11.310 16.123 1.00 92.06 78 ALA A O 1
ATOM 589 N N . LEU A 1 79 ? -1.218 10.689 16.064 1.00 91.94 79 LEU A N 1
ATOM 590 C CA . LEU A 1 79 ? -1.364 9.521 16.926 1.00 91.94 79 LEU A CA 1
ATOM 591 C C . LEU A 1 79 ? -1.771 9.953 18.342 1.00 91.94 79 LEU A C 1
ATOM 593 O O . LEU A 1 79 ? -1.058 10.697 19.012 1.00 91.94 79 LEU A O 1
ATOM 597 N N . THR A 1 80 ? -2.887 9.420 18.834 1.00 93.25 80 THR A N 1
ATOM 598 C CA . THR A 1 80 ? -3.407 9.695 20.187 1.00 93.25 80 THR A CA 1
ATOM 599 C C . THR A 1 80 ? -2.958 8.674 21.238 1.00 93.25 80 THR A C 1
ATOM 601 O O . THR A 1 80 ? -3.273 8.809 22.420 1.00 93.25 80 THR A O 1
ATOM 604 N N . ALA A 1 81 ? -2.211 7.650 20.823 1.00 91.25 81 ALA A N 1
ATOM 605 C CA . ALA A 1 81 ? -1.661 6.606 21.679 1.00 91.25 81 ALA A CA 1
ATOM 606 C C . ALA A 1 81 ? -0.162 6.814 21.961 1.00 91.25 81 ALA A C 1
ATOM 608 O O . ALA A 1 81 ? 0.508 7.647 21.352 1.00 91.25 81 ALA A O 1
ATOM 609 N N . LYS A 1 82 ? 0.390 6.010 22.876 1.00 93.62 82 LYS A N 1
ATOM 610 C CA . LYS A 1 82 ? 1.827 5.987 23.160 1.00 93.62 82 LYS A CA 1
ATOM 611 C C . LYS A 1 82 ? 2.534 4.989 22.238 1.00 93.62 82 LYS A C 1
ATOM 613 O O . LYS A 1 82 ? 2.243 3.797 22.279 1.00 93.62 82 LYS A O 1
ATOM 618 N N . LEU A 1 83 ? 3.486 5.468 21.438 1.00 91.00 83 LEU A N 1
ATOM 619 C CA . LEU A 1 83 ? 4.392 4.620 20.659 1.00 91.00 83 LEU A CA 1
ATOM 620 C C . LEU A 1 83 ? 5.638 4.303 21.500 1.00 91.00 83 LEU A C 1
ATOM 622 O O . LEU A 1 83 ? 6.522 5.144 21.633 1.00 91.00 83 LEU A O 1
ATOM 626 N N . ASP A 1 84 ? 5.710 3.106 22.088 1.00 91.81 84 ASP A N 1
ATOM 627 C CA . ASP A 1 84 ? 6.811 2.750 23.001 1.00 91.81 84 ASP A CA 1
ATOM 628 C C . ASP A 1 84 ? 8.142 2.467 22.284 1.00 91.81 84 ASP A C 1
ATOM 630 O O . ASP A 1 84 ? 9.207 2.828 22.787 1.00 91.81 84 ASP A O 1
ATOM 634 N N . LYS A 1 85 ? 8.115 1.808 21.118 1.00 91.19 85 LYS A N 1
ATOM 635 C CA . LYS A 1 85 ? 9.322 1.505 20.337 1.00 91.19 85 LYS A CA 1
ATOM 636 C C . LYS A 1 85 ? 8.999 1.297 18.863 1.00 91.19 85 LYS A C 1
ATOM 638 O O . LYS A 1 85 ? 8.112 0.521 18.522 1.00 91.19 85 LYS A O 1
ATOM 643 N N . LEU A 1 86 ? 9.810 1.903 18.002 1.00 85.88 86 LEU A N 1
ATOM 644 C CA . LEU A 1 86 ? 9.880 1.608 16.574 1.00 85.88 86 LEU A CA 1
ATOM 645 C C . LEU A 1 86 ? 11.295 1.121 16.239 1.00 85.88 86 LEU A C 1
ATOM 647 O O . LEU A 1 86 ? 12.282 1.648 16.745 1.00 85.88 86 LEU A O 1
ATOM 651 N N . THR A 1 87 ? 11.420 0.083 15.416 1.00 89.19 87 THR A N 1
ATOM 652 C CA . THR A 1 87 ? 12.715 -0.395 14.911 1.00 89.19 87 THR A CA 1
ATOM 653 C C . THR A 1 87 ? 12.630 -0.505 13.401 1.00 89.19 87 THR A C 1
ATOM 655 O O . THR A 1 87 ? 11.901 -1.347 12.887 1.00 89.19 87 THR A O 1
ATOM 658 N N . LEU A 1 88 ? 13.378 0.347 12.700 1.00 83.00 88 LEU A N 1
ATOM 659 C CA . LEU A 1 88 ? 13.481 0.303 11.248 1.00 83.00 88 LEU A CA 1
ATOM 660 C C . LEU A 1 88 ? 14.725 -0.497 10.867 1.00 83.00 88 LEU A C 1
ATOM 662 O O . LEU A 1 88 ? 15.844 -0.117 11.212 1.00 83.00 88 LEU A O 1
ATOM 666 N N . LYS A 1 89 ? 14.532 -1.594 10.134 1.00 80.75 89 LYS A N 1
ATOM 667 C CA . LYS A 1 89 ? 15.620 -2.321 9.482 1.00 80.75 89 LYS A CA 1
ATOM 668 C C . LYS A 1 89 ? 15.535 -2.047 7.988 1.00 80.75 89 LYS A C 1
ATOM 670 O O . LYS A 1 89 ? 14.697 -2.621 7.304 1.00 80.75 89 LYS A O 1
ATOM 675 N N . VAL A 1 90 ? 16.390 -1.154 7.502 1.00 81.19 90 VAL A N 1
ATOM 676 C CA . VAL A 1 90 ? 16.465 -0.834 6.075 1.00 81.19 90 VAL A CA 1
ATOM 677 C C . VAL A 1 90 ? 17.591 -1.652 5.463 1.00 81.19 90 VAL A C 1
ATOM 679 O O . VAL A 1 90 ? 18.763 -1.388 5.724 1.00 81.19 90 VAL A O 1
ATOM 682 N N . ASP A 1 91 ? 17.231 -2.645 4.659 1.00 77.06 91 ASP A N 1
ATOM 683 C CA . ASP A 1 91 ? 18.185 -3.394 3.847 1.00 77.06 91 ASP A CA 1
ATOM 684 C C . ASP A 1 91 ? 18.363 -2.666 2.512 1.00 77.06 91 ASP A C 1
ATOM 686 O O . ASP A 1 91 ? 17.609 -2.866 1.559 1.00 77.06 91 ASP A O 1
ATOM 690 N N . ARG A 1 92 ? 19.284 -1.696 2.484 1.00 76.38 92 ARG A N 1
ATOM 691 C CA . ARG A 1 92 ? 19.568 -0.956 1.251 1.00 76.38 92 ARG A CA 1
ATOM 692 C C . ARG A 1 92 ? 20.423 -1.839 0.345 1.00 76.38 92 ARG A C 1
ATOM 694 O O . ARG A 1 92 ? 21.480 -2.277 0.807 1.00 76.38 92 ARG A O 1
ATOM 701 N N . PRO A 1 93 ? 20.040 -2.034 -0.929 1.00 76.38 93 PRO A N 1
ATOM 702 C CA . PRO A 1 93 ? 20.899 -2.730 -1.872 1.00 76.38 93 PRO A CA 1
ATOM 703 C C . PRO A 1 93 ? 22.254 -2.019 -1.924 1.00 76.38 93 PRO A C 1
ATOM 705 O O . PRO A 1 93 ? 22.333 -0.810 -2.150 1.00 76.38 93 PRO A O 1
ATOM 708 N N . GLN A 1 94 ? 23.316 -2.771 -1.649 1.00 81.81 94 GLN A N 1
ATOM 709 C CA . GLN A 1 94 ? 24.685 -2.294 -1.786 1.00 81.81 94 GLN A CA 1
ATOM 710 C C . GLN A 1 94 ? 25.116 -2.530 -3.226 1.00 81.81 94 GLN A C 1
ATOM 712 O O . GLN A 1 94 ? 25.000 -3.643 -3.738 1.00 81.81 94 GLN A O 1
ATOM 717 N N . LEU A 1 95 ? 25.605 -1.479 -3.878 1.00 84.38 95 LEU A N 1
ATOM 718 C CA . LEU A 1 95 ? 26.187 -1.611 -5.207 1.00 84.38 95 LEU A CA 1
ATOM 719 C C . LEU A 1 95 ? 27.458 -2.466 -5.131 1.00 84.38 95 LEU A C 1
ATOM 721 O O . LEU A 1 95 ? 28.243 -2.349 -4.186 1.00 84.38 95 LEU A O 1
ATOM 725 N N . GLY A 1 96 ? 27.674 -3.302 -6.147 1.00 90.81 96 GLY A N 1
ATOM 726 C CA . GLY A 1 96 ? 28.955 -3.975 -6.329 1.00 90.81 96 GLY A CA 1
ATOM 727 C C . GLY A 1 96 ? 30.069 -2.965 -6.612 1.00 90.81 96 GLY A C 1
ATOM 728 O O . GLY A 1 96 ? 29.812 -1.830 -7.017 1.00 90.81 96 GLY A O 1
ATOM 729 N N . ALA A 1 97 ? 31.327 -3.371 -6.428 1.00 92.56 97 ALA A N 1
ATOM 730 C CA . ALA A 1 97 ? 32.474 -2.495 -6.687 1.00 92.56 97 ALA A CA 1
ATOM 731 C C . ALA A 1 97 ? 32.472 -1.932 -8.124 1.00 92.56 97 ALA A C 1
ATOM 733 O O . ALA A 1 97 ? 32.774 -0.754 -8.327 1.00 92.56 97 ALA A O 1
ATOM 734 N N . ASP A 1 98 ? 32.058 -2.749 -9.095 1.00 90.69 98 ASP A N 1
ATOM 735 C CA . ASP A 1 98 ? 31.981 -2.365 -10.505 1.00 90.69 98 ASP A CA 1
ATOM 736 C C . ASP A 1 98 ? 30.886 -1.319 -10.759 1.00 90.69 98 ASP A C 1
ATOM 738 O O . ASP A 1 98 ? 31.128 -0.321 -11.441 1.00 90.69 98 ASP A O 1
ATOM 742 N N . ASP A 1 99 ? 29.713 -1.480 -10.141 1.00 85.75 99 ASP A N 1
ATOM 743 C CA . ASP A 1 99 ? 28.614 -0.517 -10.251 1.00 85.75 99 ASP A CA 1
ATOM 744 C C . ASP A 1 99 ? 28.946 0.806 -9.551 1.00 85.75 99 ASP A C 1
ATOM 746 O O . ASP A 1 99 ? 28.620 1.879 -10.060 1.00 85.75 99 ASP A O 1
ATOM 750 N N . ILE A 1 100 ? 29.659 0.752 -8.419 1.00 89.38 100 ILE A N 1
ATOM 751 C CA . ILE A 1 100 ? 30.177 1.946 -7.734 1.00 89.38 100 ILE A CA 1
ATOM 752 C C . ILE A 1 100 ? 31.145 2.697 -8.646 1.00 89.38 100 ILE A C 1
ATOM 754 O O . ILE A 1 100 ? 31.067 3.923 -8.743 1.00 89.38 100 ILE A O 1
ATOM 758 N N . LYS A 1 101 ? 32.063 1.985 -9.311 1.00 88.50 101 LYS A N 1
ATOM 759 C CA . LYS A 1 101 ? 33.001 2.603 -10.250 1.00 88.50 101 LYS A CA 1
ATOM 760 C C . LYS A 1 101 ? 32.248 3.244 -11.416 1.00 88.50 101 LYS A C 1
ATOM 762 O O . LYS A 1 101 ? 32.478 4.413 -11.708 1.00 88.50 101 LYS A O 1
ATOM 767 N N . LYS A 1 102 ? 31.303 2.521 -12.021 1.00 84.62 102 LYS A N 1
ATOM 768 C CA . LYS A 1 102 ? 30.484 3.025 -13.130 1.00 84.62 102 LYS A CA 1
ATOM 769 C C . LYS A 1 102 ? 29.688 4.274 -12.741 1.00 84.62 102 LYS A C 1
ATOM 771 O O . LYS A 1 102 ? 29.645 5.230 -13.510 1.00 84.62 102 LYS A O 1
ATOM 776 N N . LEU A 1 103 ? 29.099 4.290 -11.544 1.00 83.50 103 LEU A N 1
ATOM 777 C CA . LEU A 1 103 ? 28.364 5.443 -11.028 1.00 83.50 103 LEU A CA 1
ATOM 778 C C . LEU A 1 103 ? 29.279 6.658 -10.831 1.00 83.50 103 LEU A C 1
ATOM 780 O O . LEU A 1 103 ? 28.923 7.755 -11.252 1.00 83.50 103 LEU A O 1
ATOM 784 N N . LYS A 1 104 ? 30.458 6.468 -10.226 1.00 83.00 104 LYS A N 1
ATOM 785 C CA . LYS A 1 104 ? 31.432 7.549 -10.009 1.00 83.00 104 LYS A CA 1
ATOM 786 C C . LYS A 1 104 ? 31.948 8.131 -11.322 1.00 83.00 104 LYS A C 1
ATOM 788 O O . LYS A 1 104 ? 32.001 9.349 -11.454 1.00 83.00 104 LYS A O 1
ATOM 793 N N . ASP A 1 105 ? 32.274 7.275 -12.289 1.00 81.75 105 ASP A N 1
ATOM 794 C CA . ASP A 1 105 ? 32.732 7.703 -13.614 1.00 81.75 105 ASP A CA 1
ATOM 795 C C . ASP A 1 105 ? 31.632 8.517 -14.330 1.00 81.75 105 ASP A C 1
ATOM 797 O O . ASP A 1 105 ? 31.909 9.572 -14.903 1.00 81.75 105 ASP A O 1
ATOM 801 N N . ALA A 1 106 ? 30.367 8.085 -14.232 1.00 74.19 106 ALA A N 1
ATOM 802 C CA . ALA A 1 106 ? 29.224 8.811 -14.788 1.00 74.19 106 ALA A CA 1
ATOM 803 C C . ALA A 1 106 ? 28.961 10.155 -14.081 1.00 74.19 106 ALA A C 1
ATOM 805 O O . ALA A 1 106 ? 28.664 11.147 -14.745 1.00 74.19 106 ALA A O 1
ATOM 806 N N . GLN A 1 107 ? 29.093 10.211 -12.751 1.00 74.19 107 GLN A N 1
ATOM 807 C CA . GLN A 1 107 ? 28.953 11.448 -11.975 1.00 74.19 107 GLN A CA 1
ATOM 808 C C . GLN A 1 107 ? 30.048 12.464 -12.315 1.00 74.19 107 GLN A C 1
ATOM 810 O O . GLN A 1 107 ? 29.735 13.634 -12.528 1.00 74.19 107 GLN A O 1
ATOM 815 N N . ALA A 1 108 ? 31.304 12.022 -12.418 1.00 75.12 108 ALA A N 1
ATOM 816 C CA . ALA A 1 108 ? 32.419 12.878 -12.818 1.00 75.12 108 ALA A CA 1
ATOM 817 C C . ALA A 1 108 ? 32.208 13.442 -14.234 1.00 75.12 108 ALA A C 1
ATOM 819 O O . ALA A 1 108 ? 32.258 14.652 -14.434 1.00 75.12 108 ALA A O 1
ATOM 820 N N . ALA A 1 109 ? 31.841 12.589 -15.199 1.00 71.06 109 ALA A N 1
ATOM 821 C CA . ALA A 1 109 ? 31.536 13.027 -16.561 1.00 71.06 109 ALA A CA 1
ATOM 822 C C . ALA A 1 109 ? 30.360 14.024 -16.622 1.00 71.06 109 ALA A C 1
ATOM 824 O O . ALA A 1 109 ? 30.371 14.939 -17.447 1.00 71.06 109 ALA A O 1
ATOM 825 N N . ALA A 1 110 ? 29.351 13.868 -15.758 1.00 64.31 110 ALA A N 1
ATOM 826 C CA . ALA A 1 110 ? 28.220 14.789 -15.673 1.00 64.31 110 ALA A CA 1
ATOM 827 C C . ALA A 1 110 ? 28.599 16.158 -15.084 1.00 64.31 110 ALA A C 1
ATOM 829 O O . ALA A 1 110 ? 28.112 17.176 -15.573 1.00 64.31 110 ALA A O 1
ATOM 830 N N . MET A 1 111 ? 29.479 16.194 -14.079 1.00 67.25 111 MET A N 1
ATOM 831 C CA . MET A 1 111 ? 29.963 17.440 -13.468 1.00 67.25 111 MET A CA 1
ATOM 832 C C . MET A 1 111 ? 30.884 18.236 -14.399 1.00 67.25 111 MET A C 1
ATOM 834 O O . MET A 1 111 ? 30.824 19.463 -14.411 1.00 67.25 111 MET A O 1
ATOM 838 N N . ASP A 1 112 ? 31.659 17.548 -15.236 1.00 67.12 112 ASP A N 1
ATOM 839 C CA . ASP A 1 112 ? 32.617 18.173 -16.154 1.00 67.12 112 ASP A CA 1
ATOM 840 C C . ASP A 1 112 ? 31.991 18.585 -17.505 1.00 67.12 112 ASP A C 1
ATOM 842 O O . ASP A 1 112 ? 32.693 18.984 -18.434 1.00 67.12 112 ASP A O 1
ATOM 846 N N . GLY A 1 113 ? 30.663 18.470 -17.658 1.00 57.19 113 GLY A N 1
ATOM 847 C CA . GLY A 1 113 ? 29.961 18.779 -18.913 1.00 57.19 113 GLY A CA 1
ATOM 848 C C . GLY A 1 113 ? 30.231 17.781 -20.050 1.00 57.19 113 GLY A C 1
ATOM 849 O O . GLY A 1 113 ? 29.849 18.024 -21.194 1.00 57.19 113 GLY A O 1
ATOM 850 N N . ALA A 1 114 ? 30.849 16.637 -19.744 1.00 58.44 114 ALA A N 1
ATOM 851 C CA . ALA A 1 114 ? 31.204 15.569 -20.677 1.00 58.44 114 ALA A CA 1
ATOM 852 C C . ALA A 1 114 ? 30.180 14.413 -20.698 1.00 58.44 114 ALA A C 1
ATOM 854 O O . ALA A 1 114 ? 30.473 13.335 -21.214 1.00 58.44 114 ALA A O 1
ATOM 855 N N . ALA A 1 115 ? 28.965 14.617 -20.173 1.00 54.09 115 ALA A N 1
ATOM 856 C CA . ALA A 1 115 ? 27.941 13.574 -20.045 1.00 54.09 115 ALA A CA 1
ATOM 857 C C . ALA A 1 115 ? 27.588 12.860 -21.366 1.00 54.09 115 ALA A C 1
ATOM 859 O O . ALA A 1 115 ? 27.218 11.690 -21.349 1.00 54.09 115 ALA A O 1
ATOM 860 N N . GLY A 1 116 ? 27.759 13.527 -22.513 1.00 52.97 116 GLY A N 1
ATOM 861 C CA . GLY A 1 116 ? 27.567 12.926 -23.839 1.00 52.97 116 GLY A CA 1
ATOM 862 C C . GLY A 1 116 ? 28.581 11.829 -24.205 1.00 52.97 116 GLY A C 1
ATOM 863 O O . GLY A 1 116 ? 28.378 11.129 -25.195 1.00 52.97 116 GLY A O 1
ATOM 864 N N . ALA A 1 117 ? 29.655 11.665 -23.423 1.00 54.53 117 ALA A N 1
ATOM 865 C CA . ALA A 1 117 ? 30.630 10.581 -23.553 1.00 54.53 117 ALA A CA 1
ATOM 866 C C . ALA A 1 117 ? 30.341 9.386 -22.623 1.00 54.53 117 ALA A C 1
ATOM 868 O O . ALA A 1 117 ? 30.987 8.346 -22.753 1.00 54.53 117 ALA A O 1
ATOM 869 N N . ALA A 1 118 ? 29.383 9.507 -21.695 1.00 55.44 118 ALA A N 1
ATOM 870 C CA . ALA A 1 118 ? 28.973 8.403 -20.839 1.00 55.44 118 ALA A CA 1
ATOM 871 C C . ALA A 1 118 ? 28.064 7.436 -21.616 1.00 55.44 118 ALA A C 1
ATOM 873 O O . ALA A 1 118 ? 27.130 7.846 -22.311 1.00 55.44 118 ALA A O 1
ATOM 874 N N . THR A 1 119 ? 28.339 6.139 -21.505 1.00 55.97 119 THR A N 1
ATOM 875 C CA . THR A 1 119 ? 27.552 5.070 -22.128 1.00 55.97 119 THR A CA 1
ATOM 876 C C . THR A 1 119 ? 26.518 4.517 -21.152 1.00 55.97 119 THR A C 1
ATOM 878 O O . THR A 1 119 ? 26.820 4.189 -20.001 1.00 55.97 119 THR A O 1
ATOM 881 N N . ALA A 1 120 ? 25.277 4.405 -21.620 1.00 56.06 120 ALA A N 1
ATOM 882 C CA . ALA A 1 120 ? 24.179 3.777 -20.909 1.00 56.06 120 ALA A CA 1
ATOM 883 C C . ALA A 1 120 ? 24.447 2.278 -20.687 1.00 56.06 120 ALA A C 1
ATOM 885 O O . ALA A 1 120 ? 25.424 1.695 -21.163 1.00 56.06 120 ALA A O 1
ATOM 886 N N . VAL A 1 121 ? 23.583 1.634 -19.904 1.00 51.88 121 VAL A N 1
ATOM 887 C CA . VAL A 1 121 ? 23.722 0.211 -19.549 1.00 51.88 121 VAL A CA 1
ATOM 888 C C . VAL A 1 121 ? 23.643 -0.708 -20.779 1.00 51.88 121 VAL A C 1
ATOM 890 O O . VAL A 1 121 ? 24.209 -1.794 -20.757 1.00 51.88 121 VAL A O 1
ATOM 893 N N . ASP A 1 122 ? 23.025 -0.238 -21.862 1.00 61.47 122 ASP A N 1
ATOM 894 C CA . ASP A 1 122 ? 22.924 -0.889 -23.174 1.00 61.47 122 ASP A CA 1
ATOM 895 C C . ASP A 1 122 ? 24.082 -0.542 -24.138 1.00 61.47 122 ASP A C 1
ATOM 897 O O . ASP A 1 122 ? 24.071 -0.944 -25.302 1.00 61.47 122 ASP A O 1
ATOM 901 N N . GLY A 1 123 ? 25.086 0.211 -23.674 1.00 56.19 123 GLY A N 1
ATOM 902 C CA . GLY A 1 123 ? 26.247 0.618 -24.465 1.00 56.19 123 GLY A CA 1
ATOM 903 C C . GLY A 1 123 ? 25.996 1.780 -25.431 1.00 56.19 123 GLY A C 1
ATOM 904 O O . GLY A 1 123 ? 26.905 2.132 -26.183 1.00 56.19 123 GLY A O 1
ATOM 905 N N . GLN A 1 124 ? 24.811 2.400 -25.421 1.00 62.50 124 GLN A N 1
ATOM 906 C CA . GLN A 1 124 ? 24.521 3.577 -26.244 1.00 62.50 124 GLN A CA 1
ATOM 907 C C . GLN A 1 124 ? 24.964 4.880 -25.558 1.00 62.50 124 GLN A C 1
ATOM 909 O O . GLN A 1 124 ? 24.970 4.954 -24.329 1.00 62.50 124 GLN A O 1
ATOM 914 N N . PRO A 1 125 ? 25.322 5.939 -26.308 1.00 56.81 125 PRO A N 1
ATOM 915 C CA . PRO A 1 125 ? 25.637 7.240 -25.717 1.00 56.81 125 PRO A CA 1
ATOM 916 C C . PRO A 1 125 ? 24.427 7.819 -24.970 1.00 56.81 125 PRO A C 1
ATOM 918 O O . PRO A 1 125 ? 23.321 7.847 -25.518 1.00 56.81 125 PRO A O 1
ATOM 921 N N . ILE A 1 126 ? 24.626 8.322 -23.748 1.00 60.00 126 ILE A N 1
ATOM 922 C CA . ILE A 1 126 ? 23.570 8.988 -22.974 1.00 60.00 126 ILE A CA 1
ATOM 923 C C . ILE A 1 126 ? 23.245 10.329 -23.645 1.00 60.00 126 ILE A C 1
ATOM 925 O O . ILE A 1 126 ? 24.033 11.270 -23.617 1.00 60.00 126 ILE A O 1
ATOM 929 N N . ARG A 1 127 ? 22.072 10.413 -24.286 1.00 51.91 127 ARG A N 1
ATOM 930 C CA . AR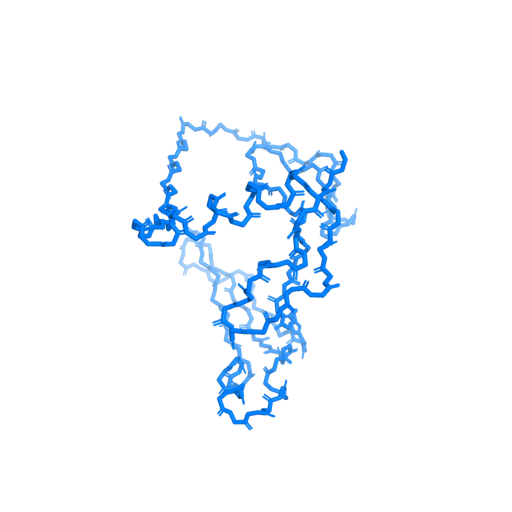G A 1 127 ? 21.649 11.601 -25.053 1.00 51.91 127 ARG A CA 1
ATOM 931 C C . ARG A 1 127 ? 20.896 12.646 -24.233 1.00 51.91 127 ARG A C 1
ATOM 933 O O . ARG A 1 127 ? 20.771 13.779 -24.684 1.00 51.91 127 ARG A O 1
ATOM 940 N N . VAL A 1 128 ? 20.378 12.277 -23.062 1.00 55.25 128 VAL A N 1
ATOM 941 C CA . VAL A 1 128 ? 19.585 13.162 -22.201 1.00 55.25 128 VAL A CA 1
ATOM 942 C C . VAL A 1 128 ? 19.935 12.870 -20.748 1.00 55.25 128 VAL A C 1
ATOM 944 O O . VAL A 1 128 ? 19.708 11.763 -20.267 1.00 55.25 128 VAL A O 1
ATOM 947 N N . VAL A 1 129 ? 20.473 13.868 -20.053 1.00 53.62 129 VAL A N 1
ATOM 948 C CA . VAL A 1 129 ? 20.597 13.857 -18.594 1.00 53.62 129 VAL A CA 1
ATOM 949 C C . VAL A 1 129 ? 19.485 14.752 -18.066 1.00 53.62 129 VAL A C 1
ATOM 951 O O . VAL A 1 129 ? 19.443 15.937 -18.397 1.00 53.62 129 VAL A O 1
ATOM 954 N N . GLN A 1 130 ? 18.550 14.191 -17.299 1.00 41.56 130 GLN A N 1
ATOM 955 C CA . GLN A 1 130 ? 17.584 15.009 -16.569 1.00 41.56 130 GLN A CA 1
ATOM 956 C C . GLN A 1 130 ? 18.357 15.837 -15.532 1.00 41.56 130 GLN A C 1
ATOM 958 O O . GLN A 1 130 ? 19.162 15.254 -14.799 1.00 41.56 130 GLN A O 1
ATOM 963 N N . PRO A 1 131 ? 18.152 17.164 -15.450 1.00 41.62 131 PRO A N 1
ATOM 964 C CA . PRO A 1 131 ? 18.699 17.934 -14.346 1.00 41.62 131 PRO A CA 1
ATOM 965 C C . PRO A 1 131 ? 18.191 17.328 -13.037 1.00 41.62 131 PRO A C 1
ATOM 967 O O . PRO A 1 131 ? 17.007 17.000 -12.926 1.00 41.62 131 PRO A O 1
ATOM 970 N N . GLY A 1 132 ? 19.091 17.156 -12.069 1.00 36.03 132 GLY A N 1
ATOM 971 C CA . GLY A 1 132 ? 18.691 16.777 -10.719 1.00 36.03 132 GLY A CA 1
ATOM 972 C C . GLY A 1 132 ? 17.747 17.824 -10.110 1.00 36.03 132 GLY A C 1
ATOM 973 O O . GLY A 1 132 ? 17.680 18.951 -10.615 1.00 36.03 132 GLY A O 1
ATOM 974 N N . PRO A 1 133 ? 17.020 17.476 -9.036 1.00 38.97 133 PRO A N 1
ATOM 975 C CA . PRO A 1 133 ? 16.231 18.456 -8.299 1.00 38.97 133 PRO A CA 1
ATOM 976 C C . PRO A 1 133 ? 17.138 19.607 -7.839 1.00 38.97 133 PRO A C 1
ATOM 978 O O . PRO A 1 133 ? 18.258 19.352 -7.387 1.00 38.97 133 PRO A O 1
ATOM 981 N N . GLN A 1 134 ? 16.665 20.846 -7.999 1.00 41.47 134 GLN A N 1
ATOM 982 C CA . GLN A 1 134 ? 17.286 22.030 -7.395 1.00 41.47 134 GLN A CA 1
ATOM 983 C C . GLN A 1 134 ? 16.991 22.084 -5.899 1.00 41.47 134 GLN A C 1
ATOM 985 O O . GLN A 1 134 ? 15.848 21.736 -5.524 1.00 41.47 134 GLN A O 1
#